Protein AF-A0A967HTH7-F1 (afdb_monomer_lite)

Foldseek 3Di:
DVVVVVVVVVVVVVVVPVPDDDDDDFWQEDDPPRPVVVVVVVCVVPPVDDDDDPCVPPDDDYHYPVVVVVVVPD

Secondary structure (DSSP, 8-state):
-HHHHHHHHHHHHHHTTSS-------SSEESTT-HHHHHHHHHHHH-SS----GGGGS----EEHHHHHHHHH-

Structure (mmCIF, N/CA/C/O backbone):
data_AF-A0A967HTH7-F1
#
_entry.id   AF-A0A967HTH7-F1
#
loop_
_atom_site.group_PDB
_atom_site.id
_atom_site.type_symbol
_atom_site.label_atom_id
_atom_site.label_alt_id
_atom_site.label_comp_id
_atom_site.label_asym_id
_atom_site.label_entity_id
_atom_site.label_seq_id
_a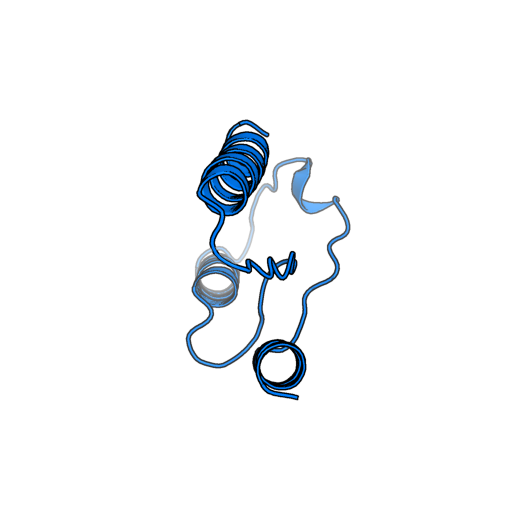tom_site.pdbx_PDB_ins_code
_atom_site.Cartn_x
_atom_site.Cartn_y
_atom_site.Cartn_z
_atom_site.occupancy
_atom_site.B_iso_or_equiv
_atom_site.auth_seq_id
_atom_site.auth_comp_id
_atom_site.auth_asym_id
_atom_site.auth_atom_id
_atom_site.pdbx_PDB_model_num
ATOM 1 N N . SER A 1 1 ? 10.885 0.065 7.655 1.00 87.81 1 SER A N 1
ATOM 2 C CA . SER A 1 1 ? 11.445 1.394 7.323 1.00 87.81 1 SER A CA 1
ATOM 3 C C . SER A 1 1 ? 10.878 2.435 8.284 1.00 87.81 1 SER A C 1
ATOM 5 O O . SER A 1 1 ? 9.814 2.174 8.846 1.00 87.81 1 SER A O 1
ATOM 7 N N . PRO A 1 2 ? 11.525 3.604 8.456 1.00 94.56 2 PRO A N 1
ATOM 8 C CA . PRO A 1 2 ? 10.970 4.707 9.250 1.00 94.56 2 PRO A CA 1
ATOM 9 C C . PRO A 1 2 ? 9.546 5.098 8.822 1.00 94.56 2 PRO A C 1
ATOM 11 O O . PRO A 1 2 ? 8.691 5.346 9.664 1.00 94.56 2 PRO A O 1
ATOM 14 N N . HIS A 1 3 ? 9.263 5.048 7.514 1.00 90.75 3 HIS A N 1
ATOM 15 C CA . HIS A 1 3 ? 7.935 5.319 6.965 1.00 90.75 3 HIS A CA 1
ATOM 16 C C . HIS A 1 3 ? 6.855 4.363 7.506 1.00 90.75 3 HIS A C 1
ATOM 18 O O . HIS A 1 3 ? 5.815 4.814 7.976 1.00 90.75 3 HIS A O 1
ATOM 24 N N . LEU A 1 4 ? 7.101 3.045 7.500 1.00 91.56 4 LEU A N 1
ATOM 25 C CA . LEU A 1 4 ? 6.123 2.070 8.002 1.00 91.56 4 LEU A CA 1
ATOM 26 C C . LEU A 1 4 ? 5.935 2.167 9.523 1.00 91.56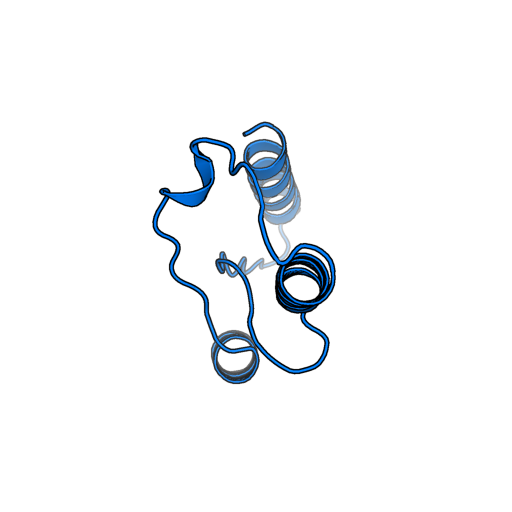 4 LEU A C 1
ATOM 28 O O . LEU A 1 4 ? 4.808 2.069 10.002 1.00 91.56 4 LEU A O 1
ATOM 32 N N . ALA A 1 5 ? 7.017 2.407 10.269 1.00 96.31 5 ALA A N 1
ATOM 33 C CA . ALA A 1 5 ? 6.951 2.606 11.717 1.00 96.31 5 ALA A CA 1
ATOM 34 C C . ALA A 1 5 ? 6.106 3.840 12.078 1.00 96.31 5 ALA A C 1
ATOM 36 O O . ALA A 1 5 ? 5.258 3.767 12.962 1.00 96.31 5 ALA A O 1
ATOM 37 N N . SER A 1 6 ? 6.262 4.942 11.335 1.00 97.56 6 SER A N 1
ATOM 38 C CA . SER A 1 6 ? 5.438 6.144 11.504 1.00 97.56 6 SER A CA 1
ATOM 39 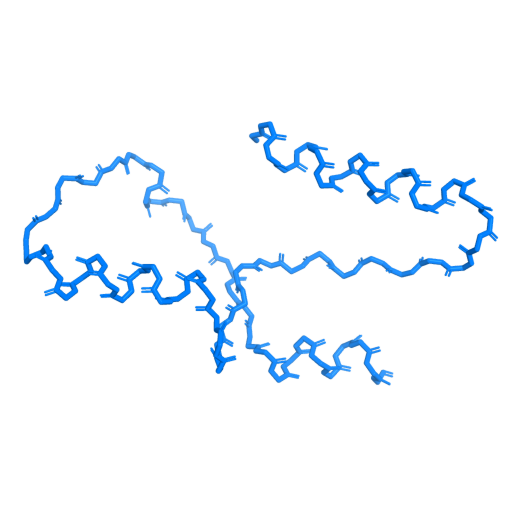C C . SER A 1 6 ? 3.947 5.867 11.270 1.00 97.56 6 SER A C 1
ATOM 41 O O . SER A 1 6 ? 3.119 6.310 12.061 1.00 97.56 6 SER A O 1
ATOM 43 N N . ARG A 1 7 ? 3.585 5.072 10.252 1.00 95.62 7 ARG A N 1
ATOM 44 C CA . ARG A 1 7 ? 2.179 4.688 10.007 1.00 95.62 7 ARG A CA 1
ATOM 45 C C . ARG A 1 7 ? 1.594 3.853 11.148 1.00 95.62 7 ARG A C 1
ATOM 47 O O . ARG A 1 7 ? 0.467 4.097 11.571 1.00 95.62 7 ARG A O 1
ATOM 54 N N . GLN A 1 8 ? 2.364 2.896 11.667 1.00 95.88 8 GLN A N 1
ATOM 55 C CA . GLN A 1 8 ? 1.949 2.077 12.811 1.00 95.88 8 GLN A CA 1
ATOM 56 C C . GLN A 1 8 ? 1.750 2.924 14.073 1.00 95.88 8 GLN A C 1
ATOM 58 O O . GLN A 1 8 ? 0.792 2.703 14.817 1.00 95.88 8 GLN A O 1
ATOM 63 N N . GLU A 1 9 ? 2.621 3.912 14.281 1.00 97.06 9 GLU A N 1
ATOM 64 C CA . GLU A 1 9 ? 2.526 4.850 15.395 1.00 97.06 9 GLU A CA 1
ATOM 65 C C . GLU A 1 9 ? 1.269 5.720 15.301 1.00 97.06 9 GLU A C 1
ATOM 67 O O . GLU A 1 9 ? 0.536 5.835 16.280 1.00 97.06 9 GLU A O 1
ATOM 72 N N . VAL A 1 10 ? 0.944 6.244 14.114 1.00 96.62 10 VAL A N 1
ATOM 73 C CA . VAL A 1 10 ? -0.318 6.970 13.889 1.00 96.62 10 VAL A CA 1
ATOM 74 C C . VAL A 1 10 ? -1.518 6.096 14.247 1.00 96.62 10 VAL A C 1
ATOM 76 O O . VAL A 1 10 ? -2.382 6.535 15.001 1.00 96.62 10 VAL A O 1
ATOM 79 N N . GLY A 1 11 ? -1.553 4.841 13.787 1.00 95.31 11 GLY A N 1
ATOM 80 C CA . GLY A 1 11 ? -2.630 3.911 14.137 1.00 95.31 11 GLY A CA 1
ATOM 81 C C . GLY A 1 11 ? -2.730 3.658 15.647 1.00 95.31 11 GLY A C 1
ATOM 82 O O . GLY A 1 11 ? -3.831 3.564 16.192 1.00 95.31 11 GLY A O 1
ATOM 83 N N . ARG A 1 12 ? -1.590 3.576 16.349 1.00 95.50 12 ARG A N 1
ATOM 84 C CA . ARG A 1 12 ? -1.540 3.429 17.814 1.00 95.50 12 ARG A CA 1
ATOM 85 C C . ARG A 1 12 ? -2.130 4.650 18.517 1.00 95.50 12 ARG A C 1
ATOM 87 O O . ARG A 1 12 ? -2.948 4.477 19.417 1.00 95.50 12 ARG A O 1
ATOM 94 N N . VAL A 1 13 ? -1.739 5.852 18.098 1.00 96.81 13 VAL A N 1
ATOM 95 C CA . VAL A 1 13 ? -2.246 7.113 18.656 1.00 96.81 13 VAL A CA 1
ATOM 96 C C . VAL A 1 13 ? -3.745 7.261 18.393 1.00 96.81 13 VAL A C 1
ATOM 98 O O . VAL A 1 13 ? -4.480 7.584 19.320 1.00 96.81 13 VAL A O 1
ATOM 101 N N . LEU A 1 14 ? -4.219 6.948 17.181 1.00 95.69 14 LEU A N 1
ATOM 102 C CA . LEU A 1 14 ? -5.642 7.031 16.834 1.00 95.69 14 LEU A CA 1
ATOM 103 C C . LEU A 1 14 ? -6.501 6.131 17.737 1.00 95.69 14 LEU A C 1
ATOM 105 O O . LEU A 1 14 ? -7.476 6.592 18.325 1.00 95.69 14 LEU A O 1
ATOM 109 N N . ARG A 1 15 ? -6.089 4.867 17.922 1.00 95.31 15 ARG A N 1
ATOM 110 C CA . ARG A 1 15 ? -6.784 3.910 18.803 1.00 95.31 15 ARG A CA 1
ATOM 111 C C . ARG A 1 15 ? -6.794 4.332 20.272 1.00 95.31 15 ARG A C 1
ATOM 113 O O . ARG A 1 15 ? -7.708 3.962 21.000 1.00 95.31 15 ARG A O 1
ATOM 120 N N . ALA A 1 16 ? -5.795 5.093 20.719 1.00 96.75 16 ALA A N 1
ATOM 121 C CA . ALA A 1 16 ? -5.697 5.542 22.106 1.00 96.75 16 ALA A CA 1
ATOM 122 C C . ALA A 1 16 ? -6.711 6.646 22.470 1.00 96.75 16 ALA A C 1
ATOM 124 O O . ALA A 1 16 ? -6.856 6.966 23.646 1.00 96.75 16 ALA A O 1
ATOM 125 N N . THR A 1 17 ? -7.423 7.219 21.494 1.00 96.06 17 THR A N 1
ATOM 126 C CA . THR A 1 17 ? -8.388 8.313 21.718 1.00 96.06 17 THR A CA 1
ATOM 127 C C . THR A 1 17 ? -9.704 7.873 22.370 1.00 96.06 17 THR A C 1
ATOM 129 O O . THR A 1 17 ? -10.466 8.720 22.828 1.00 96.06 17 THR A O 1
ATOM 132 N N . GLY A 1 18 ? -9.993 6.568 22.409 1.00 92.81 18 GLY A N 1
ATOM 133 C CA . GLY A 1 18 ? -11.258 6.023 22.919 1.00 92.81 18 GLY A CA 1
ATOM 134 C C . GLY A 1 18 ? -12.408 6.021 21.904 1.00 92.81 18 GLY A C 1
ATOM 135 O O . GLY A 1 18 ? -13.474 5.484 22.200 1.00 92.81 18 GLY A O 1
ATOM 136 N N . VAL A 1 19 ? -12.200 6.559 20.697 1.00 95.50 19 VAL A N 1
ATOM 137 C CA . VAL A 1 19 ? -13.155 6.450 19.584 1.00 95.50 19 VAL A CA 1
ATOM 138 C C . VAL A 1 19 ? -13.013 5.072 18.921 1.00 95.50 19 VAL A C 1
ATOM 140 O O . VAL A 1 19 ? -11.882 4.665 18.622 1.00 95.50 19 VAL A O 1
ATOM 143 N N . PRO A 1 20 ? -14.118 4.345 18.646 1.00 94.25 20 PRO A N 1
ATOM 144 C CA . PRO A 1 20 ? -14.073 3.112 17.865 1.00 94.25 20 PRO A CA 1
ATOM 145 C C . PRO A 1 20 ? -13.317 3.328 16.551 1.00 9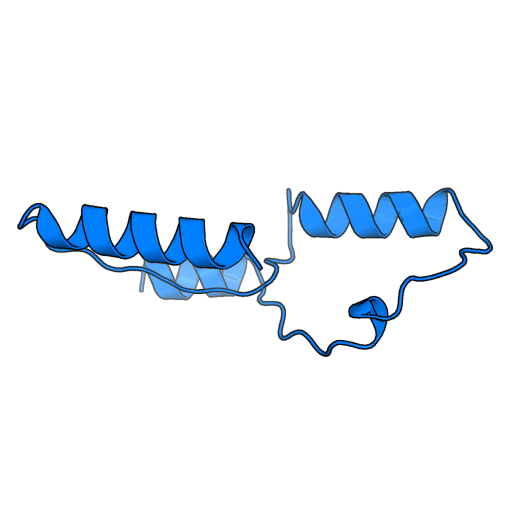4.25 20 PRO A C 1
ATOM 147 O O . PRO A 1 20 ? -13.690 4.167 15.736 1.00 94.25 20 PRO A O 1
ATOM 150 N N . THR A 1 21 ? -12.216 2.598 16.373 1.00 94.00 21 THR A N 1
ATOM 151 C CA . THR A 1 21 ? -11.276 2.811 15.269 1.00 94.00 21 THR A CA 1
ATOM 152 C C . THR A 1 21 ? -11.042 1.504 14.527 1.00 94.00 21 THR A C 1
ATOM 154 O O . THR A 1 21 ? -10.614 0.518 15.129 1.00 94.00 21 THR A O 1
ATOM 157 N N . LEU A 1 22 ? -11.242 1.531 13.211 1.00 92.88 22 LEU A N 1
ATOM 158 C CA . LEU A 1 22 ? -10.834 0.481 12.282 1.00 92.88 22 LEU A CA 1
ATOM 159 C C . LEU A 1 22 ? -9.637 0.985 11.460 1.00 92.88 22 LEU A C 1
ATOM 161 O O . LEU A 1 22 ? -9.651 2.108 10.963 1.00 92.88 22 LEU A O 1
ATOM 165 N N . GLU A 1 23 ? -8.592 0.168 11.323 1.00 93.94 23 GLU A N 1
ATOM 166 C CA . GLU A 1 23 ? -7.413 0.484 10.504 1.00 93.94 23 GLU A CA 1
ATOM 167 C C . GLU A 1 23 ? -7.222 -0.610 9.445 1.00 93.94 23 GLU A C 1
ATOM 169 O O . GLU A 1 23 ? -6.746 -1.701 9.762 1.00 93.94 23 GLU A O 1
ATOM 174 N N . LEU A 1 24 ? -7.547 -0.312 8.183 1.00 94.31 24 LEU A N 1
ATOM 175 C CA . LEU A 1 24 ? -7.251 -1.205 7.062 1.00 94.31 24 LEU A CA 1
ATOM 176 C C . LEU A 1 24 ? -5.792 -1.031 6.618 1.00 94.31 24 LEU A C 1
ATOM 178 O O . LEU A 1 24 ? -5.389 0.016 6.106 1.00 94.31 24 LEU A O 1
ATOM 182 N N . ARG A 1 25 ? -4.985 -2.079 6.800 1.00 94.12 25 ARG A N 1
ATOM 183 C CA . ARG A 1 25 ? -3.565 -2.100 6.417 1.00 94.12 25 ARG A CA 1
ATOM 184 C C . ARG A 1 25 ? -3.372 -2.748 5.052 1.00 94.12 25 ARG A C 1
ATOM 186 O O . ARG A 1 25 ? -2.988 -3.909 4.958 1.00 94.12 25 ARG A O 1
ATOM 193 N N . ALA A 1 26 ? -3.629 -1.974 4.006 1.00 93.62 26 ALA A N 1
ATOM 194 C CA . ALA A 1 26 ? -3.402 -2.379 2.624 1.00 93.62 26 ALA A CA 1
ATOM 195 C C . ALA A 1 26 ? -1.937 -2.192 2.183 1.00 93.62 26 ALA A C 1
ATOM 197 O O . ALA A 1 26 ? -1.202 -1.359 2.724 1.00 93.62 26 ALA A O 1
ATOM 198 N N . SER A 1 27 ? -1.533 -2.958 1.166 1.00 92.94 27 SER A N 1
ATOM 199 C CA . SER A 1 27 ? -0.310 -2.702 0.396 1.00 92.94 27 SER A CA 1
ATOM 200 C C . SER A 1 27 ? -0.516 -1.527 -0.579 1.00 92.94 27 SER A C 1
ATOM 202 O O . SER A 1 27 ? -1.358 -0.658 -0.358 1.00 92.94 27 SER A O 1
ATOM 204 N N . ILE A 1 28 ? 0.255 -1.487 -1.668 1.00 92.62 28 ILE A N 1
ATOM 205 C CA . ILE A 1 28 ? 0.048 -0.552 -2.775 1.00 92.62 28 ILE A CA 1
ATOM 206 C C . ILE A 1 28 ? -1.361 -0.756 -3.343 1.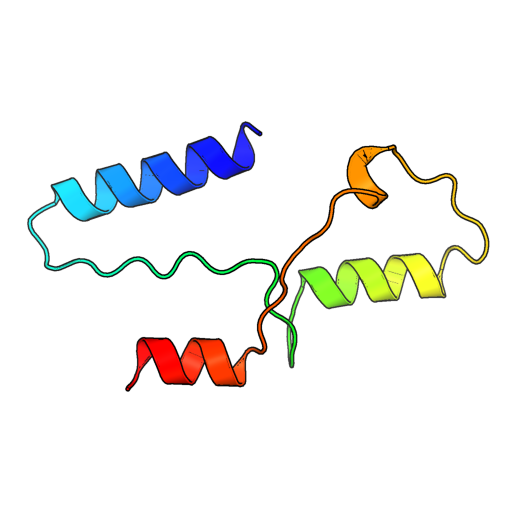00 92.62 28 ILE A C 1
ATOM 208 O O . ILE A 1 28 ? -1.712 -1.855 -3.769 1.00 92.62 28 ILE A O 1
ATOM 212 N N . ILE A 1 29 ? -2.150 0.314 -3.358 1.00 95.25 29 ILE A N 1
ATOM 213 C CA . ILE A 1 29 ? -3.487 0.317 -3.950 1.00 95.25 29 ILE A CA 1
ATOM 214 C C . ILE A 1 29 ? -3.349 0.598 -5.445 1.00 95.25 29 ILE A C 1
ATOM 216 O O . ILE A 1 29 ? -2.674 1.556 -5.831 1.00 95.25 29 ILE A O 1
ATOM 220 N N . LEU A 1 30 ? -3.977 -0.218 -6.284 1.00 95.75 30 LEU A N 1
ATOM 221 C CA . LEU A 1 30 ? -3.995 -0.076 -7.738 1.00 95.75 30 LEU A CA 1
ATOM 222 C C . LEU A 1 30 ? -5.390 0.330 -8.209 1.00 95.75 30 LEU A C 1
ATOM 224 O O . LEU A 1 30 ? -6.385 -0.179 -7.711 1.00 95.75 30 LEU A O 1
ATOM 228 N N . GLY A 1 31 ? -5.458 1.242 -9.175 1.00 93.88 31 GLY A N 1
ATOM 229 C CA . GLY A 1 31 ? -6.722 1.735 -9.716 1.00 93.88 31 GLY A CA 1
ATOM 230 C C . GLY A 1 31 ? -6.666 3.219 -10.053 1.00 93.88 31 GLY A C 1
ATOM 231 O O . GLY A 1 31 ? -5.599 3.844 -10.022 1.00 93.88 31 GLY A O 1
ATOM 232 N N . SER A 1 32 ? -7.825 3.790 -10.378 1.00 91.44 32 SER A N 1
ATOM 233 C CA . SER A 1 32 ? -7.949 5.196 -10.765 1.00 91.44 32 SER A CA 1
ATOM 234 C C . SER A 1 32 ? -7.381 6.130 -9.691 1.00 91.44 32 SER A C 1
ATOM 236 O O . SER A 1 32 ? -7.809 6.090 -8.538 1.00 91.44 32 SER A O 1
ATOM 238 N N . GLY A 1 33 ? -6.428 6.985 -10.071 1.00 89.81 33 GLY A N 1
ATOM 239 C CA . GLY A 1 33 ? -5.809 7.953 -9.158 1.00 89.81 33 GLY A CA 1
ATOM 240 C C . GLY A 1 33 ? -4.717 7.383 -8.243 1.00 89.81 33 GLY A C 1
ATOM 241 O O . GLY A 1 33 ? -4.268 8.084 -7.335 1.00 89.81 33 GLY A O 1
ATOM 242 N N . SER A 1 34 ? -4.258 6.144 -8.458 1.00 94.50 34 SER A N 1
ATOM 243 C CA . SER A 1 34 ? -3.160 5.571 -7.671 1.00 94.50 34 SER A CA 1
ATOM 244 C C . SER A 1 34 ? -1.832 6.287 -7.933 1.00 94.50 34 SER A C 1
ATOM 246 O O . SER A 1 34 ? -1.143 6.027 -8.918 1.00 94.50 34 SER A O 1
ATOM 248 N N . ALA A 1 35 ? -1.417 7.144 -6.997 1.00 94.12 35 ALA A N 1
ATOM 249 C CA . ALA A 1 35 ? -0.135 7.844 -7.074 1.00 94.12 35 ALA A CA 1
ATOM 250 C C . ALA A 1 35 ? 1.060 6.879 -7.177 1.00 94.12 35 ALA A C 1
ATOM 252 O O . ALA A 1 35 ? 2.016 7.145 -7.901 1.00 94.12 35 ALA A O 1
ATOM 253 N N . SER A 1 36 ? 1.012 5.742 -6.478 1.00 90.19 36 SER A N 1
ATOM 254 C CA . SER A 1 36 ? 2.073 4.732 -6.537 1.00 90.19 36 SER A CA 1
ATOM 255 C C . SER A 1 36 ? 2.174 4.083 -7.917 1.00 90.19 36 SER A C 1
ATOM 257 O O . SER A 1 36 ? 3.284 3.917 -8.419 1.00 90.19 36 SER A O 1
ATOM 259 N N . PHE A 1 37 ? 1.039 3.755 -8.544 1.00 93.00 37 PHE A N 1
ATOM 260 C CA . PHE A 1 37 ? 1.031 3.229 -9.908 1.00 93.00 37 PHE A CA 1
ATOM 261 C C . PHE A 1 37 ? 1.530 4.272 -10.910 1.00 93.00 37 PHE A C 1
ATOM 263 O O . PHE A 1 37 ? 2.371 3.956 -11.747 1.00 93.00 37 PHE A O 1
ATOM 270 N N . GLU A 1 38 ? 1.097 5.526 -10.772 1.00 95.12 38 GLU A N 1
ATOM 271 C CA . GLU A 1 38 ? 1.550 6.623 -11.631 1.00 95.12 38 GLU A CA 1
ATOM 272 C C . GLU A 1 38 ? 3.064 6.850 -11.547 1.00 95.12 38 GLU A C 1
ATOM 274 O O . GLU A 1 38 ? 3.708 7.087 -12.568 1.00 95.12 38 GLU A O 1
ATOM 279 N N . ILE A 1 39 ? 3.663 6.714 -10.358 1.00 92.94 39 ILE A N 1
ATOM 280 C CA . ILE A 1 39 ? 5.122 6.771 -10.195 1.00 92.94 39 ILE A CA 1
ATOM 281 C C . ILE A 1 39 ? 5.797 5.635 -10.970 1.00 92.94 39 ILE A C 1
ATOM 283 O O . ILE A 1 39 ? 6.743 5.888 -11.716 1.00 92.94 39 ILE A O 1
ATOM 287 N N . VAL A 1 40 ? 5.321 4.393 -10.824 1.00 91.06 40 VAL A N 1
ATOM 288 C CA . VAL A 1 40 ? 5.897 3.235 -11.530 1.00 91.06 40 VAL A CA 1
ATOM 289 C C . VAL A 1 40 ? 5.748 3.390 -13.044 1.00 91.06 40 VAL A C 1
ATOM 291 O O . VAL A 1 40 ? 6.729 3.230 -13.770 1.00 91.06 40 VAL A O 1
ATOM 294 N N . ARG A 1 41 ? 4.558 3.771 -13.521 1.00 92.06 41 ARG A N 1
ATOM 295 C CA . ARG A 1 41 ? 4.276 4.042 -14.936 1.00 92.06 41 ARG A CA 1
ATOM 296 C C . ARG A 1 41 ? 5.218 5.109 -15.488 1.00 92.06 41 ARG A C 1
ATOM 298 O O . ARG A 1 41 ? 5.865 4.885 -16.506 1.00 92.06 41 ARG A O 1
ATOM 305 N N . ALA A 1 42 ? 5.364 6.230 -14.781 1.00 94.75 42 ALA A N 1
ATOM 306 C CA . ALA A 1 42 ? 6.244 7.317 -15.193 1.00 94.75 42 ALA A CA 1
ATOM 307 C C . ALA A 1 42 ? 7.722 6.899 -15.262 1.00 94.75 42 ALA A C 1
ATOM 309 O O . ALA A 1 42 ? 8.441 7.380 -16.136 1.00 94.75 42 ALA A O 1
ATOM 310 N N . LEU A 1 43 ? 8.186 6.022 -14.365 1.00 93.88 43 LEU A N 1
ATOM 311 C CA . LEU A 1 43 ? 9.548 5.484 -14.419 1.00 93.88 43 LEU A CA 1
ATOM 312 C C . LEU A 1 43 ? 9.747 4.605 -15.658 1.00 93.88 43 LEU A C 1
ATOM 314 O O . LEU A 1 43 ? 10.709 4.816 -16.389 1.00 93.88 43 LEU A O 1
ATOM 318 N N . VAL A 1 44 ? 8.825 3.676 -15.923 1.00 92.00 44 VAL A N 1
ATOM 319 C CA . VAL A 1 44 ? 8.906 2.759 -17.075 1.00 92.00 44 VAL A CA 1
ATOM 320 C C . VAL A 1 44 ? 8.807 3.507 -18.408 1.00 92.00 44 VAL A C 1
ATOM 322 O O . VAL A 1 44 ? 9.540 3.196 -19.341 1.00 92.00 44 VAL A O 1
ATOM 325 N N . GLU A 1 45 ? 7.949 4.525 -18.503 1.00 95.38 45 GLU A N 1
ATOM 326 C CA . GLU A 1 45 ? 7.786 5.324 -19.726 1.00 95.38 45 GLU A CA 1
ATOM 327 C C . GLU A 1 45 ? 8.998 6.209 -20.035 1.00 95.38 45 GLU A C 1
ATOM 329 O O . GLU A 1 45 ? 9.301 6.462 -21.200 1.00 95.38 45 GLU A O 1
ATOM 334 N N . LYS A 1 46 ? 9.681 6.716 -19.003 1.00 95.94 46 LYS A N 1
ATOM 335 C CA . LYS A 1 46 ? 10.777 7.685 -19.168 1.00 95.94 46 LYS A CA 1
ATOM 336 C C . LYS A 1 46 ? 12.160 7.047 -19.167 1.00 95.94 46 LYS A C 1
ATOM 338 O O . LYS A 1 46 ? 13.095 7.652 -19.688 1.00 95.94 46 LYS A O 1
ATOM 343 N N . LEU A 1 47 ? 12.312 5.869 -18.566 1.00 94.69 47 LEU A N 1
ATOM 344 C CA . LEU A 1 47 ? 13.593 5.190 -18.393 1.00 94.69 47 LEU A CA 1
ATOM 345 C C . LEU A 1 47 ? 13.540 3.808 -19.064 1.00 94.69 47 LEU A C 1
ATOM 347 O O . LEU A 1 47 ? 13.263 2.815 -18.393 1.00 94.69 47 LEU A O 1
ATOM 351 N N . PRO A 1 48 ? 13.844 3.711 -20.376 1.00 88.25 48 PRO A N 1
ATOM 352 C CA . PRO A 1 48 ? 13.847 2.429 -21.090 1.00 88.25 48 PRO A CA 1
ATOM 353 C C . PRO A 1 48 ? 14.906 1.448 -20.556 1.00 88.25 48 PRO A C 1
ATOM 355 O O . PRO A 1 48 ? 14.795 0.243 -20.765 1.00 88.25 48 PRO A O 1
ATOM 358 N N . VAL A 1 49 ? 15.927 1.957 -19.853 1.00 94.69 49 VAL A N 1
ATOM 359 C CA . VAL A 1 49 ? 16.907 1.174 -19.092 1.00 94.69 49 VAL A CA 1
ATOM 360 C C . VAL A 1 49 ? 17.075 1.822 -17.718 1.00 94.69 49 VAL A C 1
ATOM 362 O O . VAL A 1 49 ? 17.307 3.027 -17.626 1.00 94.69 49 VAL A O 1
ATOM 365 N N . MET A 1 50 ? 16.977 1.029 -16.649 1.00 91.88 50 MET A N 1
ATOM 366 C CA . MET A 1 50 ? 17.057 1.510 -15.268 1.00 91.88 50 MET A CA 1
ATOM 367 C C . MET A 1 50 ? 17.916 0.572 -14.419 1.00 91.88 50 MET A C 1
ATOM 369 O O . MET A 1 50 ? 17.659 -0.628 -14.356 1.00 91.88 50 MET A O 1
ATOM 373 N N . VAL A 1 51 ? 18.913 1.128 -13.723 1.00 91.56 51 VAL A N 1
ATOM 374 C CA . VAL A 1 51 ? 19.610 0.407 -12.650 1.00 91.56 51 VAL A CA 1
ATOM 375 C C . VAL A 1 51 ? 18.704 0.414 -11.430 1.00 91.56 51 VAL A C 1
ATOM 377 O O . VAL A 1 51 ? 18.466 1.461 -10.826 1.00 91.56 51 VAL A O 1
ATOM 380 N N . THR A 1 52 ? 18.176 -0.752 -11.081 1.00 91.00 52 THR A N 1
ATOM 381 C CA . THR A 1 52 ? 17.259 -0.889 -9.958 1.00 91.00 52 THR A CA 1
ATOM 382 C C . THR A 1 52 ? 18.011 -1.160 -8.657 1.00 91.00 52 THR A C 1
ATOM 384 O O . THR A 1 52 ? 18.942 -1.966 -8.609 1.00 91.00 52 THR A O 1
ATOM 387 N N . PRO A 1 53 ? 17.619 -0.510 -7.556 1.00 89.00 53 PRO A N 1
ATOM 388 C CA . PRO A 1 53 ? 18.086 -0.890 -6.230 1.00 89.00 53 PRO A CA 1
ATOM 389 C C . PRO A 1 53 ? 17.502 -2.251 -5.811 1.00 89.00 53 PRO A C 1
ATOM 391 O O . PRO A 1 53 ? 16.403 -2.620 -6.217 1.00 89.00 53 PRO A O 1
ATOM 394 N N . ARG A 1 54 ? 18.203 -2.960 -4.915 1.00 89.38 54 ARG A N 1
ATOM 395 C CA . ARG A 1 54 ? 17.852 -4.326 -4.455 1.00 89.38 54 ARG A CA 1
ATOM 396 C C . ARG A 1 54 ? 16.430 -4.496 -3.914 1.00 89.38 54 ARG A C 1
ATOM 398 O O . ARG A 1 54 ? 15.932 -5.607 -3.830 1.00 89.38 54 ARG A O 1
ATOM 405 N N . TRP A 1 55 ? 15.784 -3.417 -3.477 1.00 85.31 55 TRP A N 1
ATOM 406 C CA . TRP A 1 55 ? 14.435 -3.510 -2.923 1.00 85.31 55 TRP A CA 1
ATOM 407 C C . TRP A 1 55 ? 13.369 -3.798 -3.985 1.00 85.31 55 TRP A C 1
ATOM 409 O O . TRP A 1 55 ? 12.282 -4.219 -3.602 1.00 85.31 55 TRP A O 1
ATOM 419 N N . VAL A 1 56 ? 13.664 -3.625 -5.281 1.00 89.12 56 VAL A N 1
ATOM 420 C CA . VAL A 1 56 ? 12.738 -3.964 -6.380 1.00 89.12 56 VAL A CA 1
ATOM 421 C C . VAL A 1 56 ? 12.413 -5.461 -6.411 1.00 89.12 56 VAL A C 1
ATOM 423 O O . VAL A 1 56 ? 11.311 -5.829 -6.800 1.00 89.12 56 VAL A O 1
ATOM 426 N N . ASP A 1 57 ? 13.311 -6.310 -5.907 1.00 90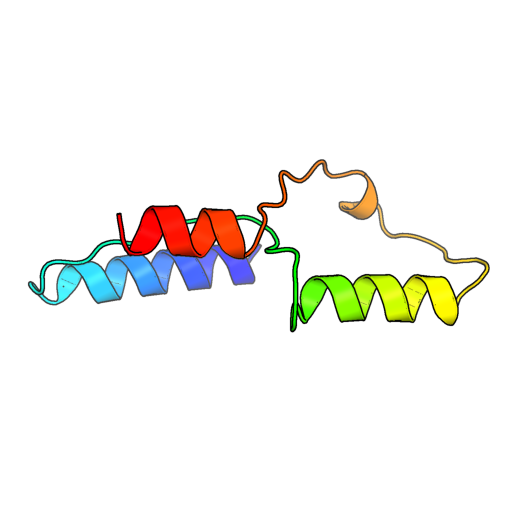.69 57 ASP A N 1
ATOM 427 C CA . ASP A 1 57 ? 13.098 -7.761 -5.817 1.00 90.69 57 ASP A CA 1
ATOM 428 C C . ASP A 1 57 ? 12.171 -8.164 -4.654 1.00 90.69 57 ASP A C 1
ATOM 430 O O . ASP A 1 57 ? 11.818 -9.333 -4.493 1.00 90.69 57 ASP A O 1
ATOM 434 N N . THR A 1 58 ? 11.776 -7.210 -3.806 1.00 91.31 58 THR A N 1
ATOM 435 C CA . THR A 1 58 ? 10.860 -7.480 -2.693 1.00 91.31 58 THR A CA 1
ATOM 436 C C . THR A 1 58 ? 9.452 -7.712 -3.226 1.00 91.31 58 THR A C 1
ATOM 438 O O . THR A 1 58 ? 8.835 -6.802 -3.777 1.00 91.31 58 THR A O 1
ATOM 441 N N . ALA A 1 59 ? 8.909 -8.908 -2.998 1.00 92.88 59 ALA A N 1
ATOM 442 C CA . ALA A 1 59 ? 7.524 -9.200 -3.340 1.00 92.88 59 ALA A CA 1
ATOM 443 C C . ALA A 1 59 ? 6.550 -8.290 -2.569 1.00 92.88 59 ALA A C 1
ATOM 445 O O . ALA A 1 59 ? 6.682 -8.080 -1.361 1.00 92.88 59 ALA A O 1
ATOM 446 N N . ALA A 1 60 ? 5.543 -7.786 -3.277 1.00 91.00 60 ALA A N 1
ATOM 447 C CA . ALA A 1 60 ? 4.426 -7.039 -2.716 1.00 91.00 60 ALA A CA 1
ATOM 448 C C . ALA A 1 60 ? 3.104 -7.730 -3.076 1.00 91.00 60 ALA A C 1
ATOM 450 O O . ALA A 1 60 ? 3.040 -8.508 -4.025 1.00 91.00 60 ALA A O 1
ATOM 451 N N . GLN A 1 61 ? 2.045 -7.421 -2.329 1.00 95.25 61 GLN A N 1
ATOM 452 C CA . GLN A 1 61 ? 0.685 -7.906 -2.583 1.00 95.25 61 GLN A CA 1
ATOM 453 C C . GLN A 1 61 ? -0.255 -6.713 -2.779 1.00 95.25 61 GLN A C 1
ATOM 455 O O . GLN A 1 61 ? -0.917 -6.309 -1.822 1.00 95.25 61 GLN A O 1
ATOM 460 N N . PRO A 1 62 ? -0.263 -6.090 -3.971 1.00 95.12 62 PRO A N 1
ATOM 461 C CA . PRO A 1 62 ? -1.142 -4.965 -4.257 1.00 95.12 62 PRO A CA 1
ATOM 462 C C . PRO A 1 62 ? -2.620 -5.354 -4.151 1.00 95.12 62 PRO A C 1
ATOM 464 O O . PRO A 1 62 ? -2.968 -6.525 -4.291 1.00 95.12 62 PRO A O 1
ATOM 467 N N . ILE A 1 63 ? -3.480 -4.362 -3.941 1.00 96.56 63 ILE A N 1
ATOM 468 C CA . ILE A 1 63 ? -4.937 -4.533 -3.848 1.00 96.56 63 ILE A CA 1
ATOM 469 C C . ILE A 1 63 ? -5.637 -3.532 -4.773 1.00 96.56 63 ILE A C 1
ATOM 471 O O . ILE A 1 63 ? -5.145 -2.412 -4.937 1.00 96.56 63 ILE A O 1
ATOM 475 N N . ALA A 1 64 ? -6.753 -3.921 -5.393 1.00 96.75 64 ALA A N 1
ATOM 476 C CA . ALA A 1 64 ? -7.537 -3.016 -6.228 1.00 96.75 64 ALA A CA 1
ATOM 477 C C . ALA A 1 64 ? -8.263 -1.963 -5.371 1.00 96.75 64 ALA A C 1
ATOM 479 O O . ALA A 1 64 ? -8.619 -2.220 -4.219 1.00 96.75 64 ALA A O 1
ATOM 480 N N . ILE A 1 65 ? -8.477 -0.761 -5.911 1.00 95.50 65 ILE A N 1
ATOM 481 C CA . ILE A 1 65 ? -9.204 0.304 -5.205 1.00 95.50 65 ILE A CA 1
ATOM 482 C C . ILE A 1 65 ? -10.648 -0.113 -4.914 1.00 95.50 65 ILE A C 1
ATOM 484 O O . ILE A 1 65 ? -11.174 0.215 -3.854 1.00 95.50 65 ILE A O 1
ATOM 488 N N . GLU A 1 66 ? -11.257 -0.888 -5.809 1.00 96.06 66 GLU A N 1
ATOM 489 C CA . GLU A 1 66 ? -12.602 -1.433 -5.650 1.00 96.06 66 GLU A CA 1
ATOM 490 C C . GLU A 1 66 ? -12.681 -2.364 -4.431 1.00 96.06 66 GLU A C 1
ATOM 492 O O . GLU A 1 66 ? -13.575 -2.201 -3.603 1.00 96.06 66 GLU A O 1
ATOM 497 N N . ASP A 1 67 ? -11.700 -3.258 -4.254 1.00 96.81 67 ASP A N 1
ATOM 498 C CA . ASP A 1 67 ? -11.636 -4.175 -3.106 1.00 96.81 67 ASP A CA 1
ATOM 499 C C . ASP A 1 67 ? -11.410 -3.424 -1.785 1.00 96.81 67 ASP A C 1
ATOM 501 O O . ASP A 1 67 ? -11.983 -3.767 -0.752 1.00 96.81 67 ASP A O 1
ATOM 505 N N . VAL A 1 68 ? -10.585 -2.369 -1.804 1.00 95.56 68 VAL A N 1
ATOM 506 C CA . VAL A 1 68 ? -10.369 -1.509 -0.628 1.00 95.56 68 VAL A CA 1
ATOM 507 C C . VAL A 1 68 ? -11.669 -0.835 -0.205 1.00 95.56 68 VAL A C 1
ATOM 509 O O . VAL A 1 68 ? -11.960 -0.775 0.987 1.00 95.56 68 VAL A O 1
ATOM 512 N N . ILE A 1 69 ? -12.437 -0.313 -1.164 1.00 94.75 69 ILE A N 1
ATOM 513 C CA . ILE A 1 69 ? -13.719 0.336 -0.881 1.00 94.75 69 ILE A CA 1
ATOM 514 C C . ILE A 1 69 ? -14.718 -0.692 -0.355 1.00 94.75 69 ILE A C 1
ATOM 516 O O . ILE A 1 69 ? -15.351 -0.420 0.663 1.00 94.75 69 ILE A O 1
ATOM 520 N N . ALA A 1 70 ? -14.807 -1.868 -0.984 1.00 96.69 70 ALA A N 1
ATOM 521 C CA . ALA A 1 70 ? -15.667 -2.952 -0.521 1.00 96.69 70 ALA A CA 1
ATOM 522 C C . ALA A 1 70 ? -15.368 -3.300 0.947 1.00 96.69 70 ALA A C 1
ATOM 524 O O . ALA A 1 70 ? -16.256 -3.207 1.781 1.00 96.69 70 ALA A O 1
ATOM 525 N N . TYR A 1 71 ? -14.103 -3.539 1.314 1.00 95.50 71 TYR A N 1
ATOM 526 C CA . TYR A 1 71 ? -13.716 -3.858 2.700 1.00 95.50 71 TYR A CA 1
ATOM 527 C C . TYR A 1 71 ? -13.932 -2.740 3.730 1.00 95.50 71 TYR A C 1
ATOM 529 O O . TYR A 1 71 ? -13.856 -2.999 4.931 1.00 95.50 71 TYR A O 1
ATOM 537 N N . LEU A 1 72 ? -14.093 -1.489 3.296 1.00 94.69 72 LEU A N 1
ATOM 538 C CA . LEU A 1 72 ? -14.314 -0.358 4.201 1.00 94.69 72 LEU A CA 1
ATOM 539 C C . LEU A 1 72 ? -15.794 -0.019 4.384 1.00 94.69 72 LEU A C 1
ATOM 541 O O . LEU A 1 72 ? -16.135 0.633 5.372 1.00 94.69 72 LEU A O 1
ATOM 545 N N . VAL A 1 73 ? -16.636 -0.385 3.421 1.00 95.06 73 VAL A N 1
ATOM 546 C CA . VAL A 1 73 ? -18.054 -0.005 3.377 1.00 95.06 73 VAL A CA 1
ATOM 547 C C . VAL A 1 73 ? -18.972 -1.187 3.687 1.00 95.06 73 VAL A C 1
ATOM 549 O O . VAL A 1 73 ? -20.046 -0.969 4.249 1.00 95.06 73 VAL A O 1
ATOM 552 N N . GLU A 1 74 ? -18.558 -2.403 3.335 1.00 80.00 74 GLU A N 1
ATOM 553 C CA . GLU A 1 74 ? -19.284 -3.659 3.563 1.00 80.00 74 GLU A CA 1
ATOM 554 C C . GLU A 1 74 ? -18.784 -4.381 4.822 1.00 80.00 74 GLU A C 1
ATOM 556 O O . GLU A 1 74 ? -19.648 -4.912 5.559 1.00 80.00 74 GLU A O 1
#

pLDDT: mean 93.54, std 2.98, range [80.0, 97.56]

Radius of gyration: 15.99 Å; chains: 1; bounding box: 39×18×44 Å

Sequence (74 aa):
SPHLASRQEVGRVLRATGVPTLELRASIILGSGSASFEIVRALVEKLPVMVTPRWVDTAAQPIAIEDVIAYLVE